Protein AF-A0A9D6IVF5-F1 (afdb_monomer_lite)

Structure (mmCIF, N/CA/C/O backbone):
data_AF-A0A9D6IVF5-F1
#
_entry.id   AF-A0A9D6IVF5-F1
#
loop_
_atom_site.group_PDB
_atom_site.id
_atom_site.type_symbol
_atom_site.label_atom_id
_atom_site.label_alt_id
_atom_site.label_comp_id
_atom_site.label_asym_id
_atom_site.label_entity_id
_atom_site.label_seq_id
_atom_site.pdbx_PDB_ins_code
_atom_site.Cartn_x
_atom_site.Cartn_y
_atom_site.Cartn_z
_atom_site.occupancy
_atom_site.B_iso_or_equiv
_atom_site.auth_seq_id
_atom_site.auth_comp_id
_atom_site.auth_asym_id
_atom_site.auth_atom_id
_atom_site.pdbx_PDB_model_num
ATOM 1 N N . MET A 1 1 ? 8.228 -13.936 6.222 1.00 58.31 1 MET A N 1
ATOM 2 C CA . MET A 1 1 ? 8.488 -12.493 6.031 1.00 58.31 1 MET A CA 1
ATOM 3 C C . MET A 1 1 ? 9.488 -12.348 4.902 1.00 58.31 1 MET A C 1
ATOM 5 O O . MET A 1 1 ? 10.502 -13.028 4.945 1.00 58.31 1 MET A O 1
ATOM 9 N N . SER A 1 2 ? 9.181 -11.550 3.881 1.00 74.19 2 SER A N 1
ATOM 10 C CA . SER A 1 2 ? 10.106 -11.282 2.772 1.00 74.19 2 SER A CA 1
ATOM 11 C C . SER A 1 2 ? 11.239 -10.354 3.221 1.00 74.19 2 SER A C 1
ATOM 13 O O . SER A 1 2 ? 10.954 -9.382 3.924 1.00 74.19 2 SER A O 1
ATOM 15 N N . ASP A 1 3 ? 12.467 -10.556 2.741 1.00 87.56 3 ASP A N 1
ATOM 16 C CA . ASP A 1 3 ? 13.605 -9.663 3.034 1.00 87.56 3 ASP A CA 1
ATOM 17 C C . ASP A 1 3 ? 13.340 -8.203 2.629 1.00 87.56 3 ASP A C 1
ATOM 19 O O . ASP A 1 3 ? 13.819 -7.272 3.277 1.00 87.56 3 ASP A O 1
ATOM 23 N N . LEU A 1 4 ? 12.506 -7.987 1.605 1.00 91.38 4 LEU A N 1
ATOM 24 C CA . LEU A 1 4 ? 12.068 -6.662 1.159 1.00 91.38 4 LEU A CA 1
ATOM 25 C C . LEU A 1 4 ? 11.372 -5.854 2.259 1.00 91.38 4 LEU A C 1
ATOM 27 O O . LEU A 1 4 ? 11.595 -4.652 2.369 1.00 91.38 4 LEU A O 1
ATOM 31 N N . ALA A 1 5 ? 10.581 -6.499 3.117 1.00 89.44 5 ALA A N 1
ATOM 32 C CA . ALA A 1 5 ? 9.824 -5.807 4.158 1.00 89.44 5 ALA A CA 1
ATOM 33 C C . ALA A 1 5 ? 10.729 -5.189 5.242 1.00 89.44 5 ALA A C 1
ATOM 35 O O . ALA A 1 5 ? 10.323 -4.239 5.919 1.00 89.44 5 ALA A O 1
ATOM 36 N N . ASN A 1 6 ? 11.963 -5.687 5.372 1.00 90.31 6 ASN A N 1
ATOM 37 C CA . ASN A 1 6 ? 12.965 -5.195 6.318 1.00 90.31 6 ASN A CA 1
ATOM 38 C C . ASN A 1 6 ? 13.783 -4.013 5.775 1.00 90.31 6 ASN A C 1
ATOM 40 O O . ASN A 1 6 ? 14.474 -3.349 6.543 1.00 90.31 6 ASN A O 1
ATOM 44 N N . LYS A 1 7 ? 13.708 -3.728 4.471 1.00 93.31 7 LYS A N 1
ATOM 45 C CA . LYS A 1 7 ? 14.408 -2.597 3.848 1.00 93.31 7 LYS A CA 1
ATOM 46 C C . LYS A 1 7 ? 13.654 -1.288 4.075 1.00 93.31 7 LYS A C 1
ATOM 48 O O . LYS A 1 7 ? 12.508 -1.291 4.519 1.00 93.31 7 LYS A O 1
ATOM 53 N N . THR A 1 8 ? 14.288 -0.168 3.757 1.00 91.25 8 THR A N 1
ATOM 54 C CA . THR A 1 8 ? 13.657 1.158 3.736 1.00 91.25 8 THR A CA 1
ATOM 55 C C . THR A 1 8 ? 13.591 1.639 2.296 1.00 91.25 8 THR A C 1
ATOM 57 O O . THR A 1 8 ? 14.518 1.382 1.527 1.00 91.25 8 THR A O 1
ATOM 60 N N . CYS A 1 9 ? 12.507 2.321 1.928 1.00 89.62 9 CYS A N 1
ATOM 61 C CA . CYS A 1 9 ? 12.415 2.957 0.619 1.00 89.62 9 CYS A CA 1
ATOM 62 C C . CYS A 1 9 ? 13.530 3.997 0.479 1.00 89.62 9 CYS A C 1
ATOM 64 O O . CYS A 1 9 ? 13.735 4.837 1.357 1.00 89.62 9 CYS A O 1
ATOM 66 N N . VAL A 1 10 ? 14.269 3.920 -0.623 1.00 88.69 10 VAL A N 1
ATOM 67 C CA . VAL A 1 10 ? 15.306 4.895 -0.952 1.00 88.69 10 VAL A CA 1
ATOM 68 C C . VAL A 1 10 ? 14.690 5.914 -1.909 1.00 88.69 10 VAL A C 1
ATOM 70 O O . VAL A 1 10 ? 14.156 5.504 -2.947 1.00 88.69 10 VAL A O 1
ATOM 73 N N . PRO A 1 11 ? 14.750 7.224 -1.600 1.00 86.94 11 PRO A N 1
ATOM 74 C CA . PRO A 1 11 ? 14.276 8.256 -2.509 1.00 86.94 11 PRO A CA 1
ATOM 75 C C . PRO A 1 11 ? 14.959 8.149 -3.873 1.00 86.94 11 PRO A C 1
ATOM 77 O O . PRO A 1 11 ? 16.186 8.103 -3.975 1.00 86.94 11 PRO A O 1
ATOM 80 N N . CYS A 1 12 ? 14.166 8.126 -4.942 1.00 84.81 12 CYS A N 1
ATOM 81 C CA . CYS A 1 12 ? 14.709 8.037 -6.28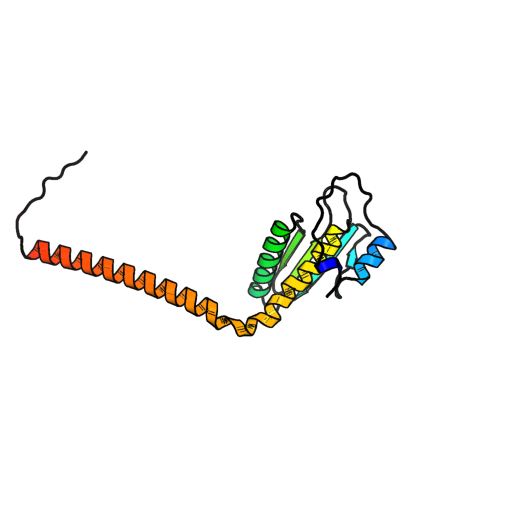8 1.00 84.81 12 CYS A CA 1
ATOM 82 C C . CYS A 1 12 ? 15.357 9.367 -6.711 1.00 84.81 12 CYS A C 1
ATOM 84 O O . CYS A 1 12 ? 14.746 10.442 -6.654 1.00 84.81 12 CYS A O 1
ATOM 86 N N . MET A 1 13 ? 16.590 9.307 -7.218 1.00 86.44 13 MET A N 1
ATOM 87 C CA . MET A 1 13 ? 17.294 10.485 -7.738 1.00 86.44 13 MET A CA 1
ATOM 88 C C . MET A 1 13 ? 16.933 10.816 -9.197 1.00 86.44 13 MET A C 1
ATOM 90 O O . MET A 1 13 ? 17.225 11.922 -9.641 1.00 86.44 13 MET A O 1
ATOM 94 N N . GLY A 1 14 ? 16.184 9.950 -9.892 1.00 83.25 14 GLY A N 1
ATOM 95 C CA . GLY A 1 14 ? 15.679 10.173 -11.259 1.00 83.25 14 GLY A CA 1
ATOM 96 C C . GLY A 1 14 ? 16.632 9.747 -12.379 1.00 83.25 14 GLY A C 1
ATOM 97 O O . GLY A 1 14 ? 16.306 9.885 -13.548 1.00 83.25 14 GLY A O 1
ATOM 98 N N . ASN A 1 15 ? 17.810 9.237 -12.031 1.00 84.31 15 ASN A N 1
ATOM 99 C CA . ASN A 1 15 ? 18.867 8.829 -12.958 1.00 84.31 15 ASN A CA 1
ATOM 100 C C . ASN A 1 15 ? 19.044 7.304 -13.038 1.00 84.31 15 ASN A C 1
ATOM 102 O O . ASN A 1 15 ? 20.043 6.831 -13.575 1.00 84.31 15 ASN A O 1
ATOM 106 N N . VAL A 1 16 ? 18.106 6.541 -12.475 1.00 85.50 16 VAL A N 1
ATOM 107 C CA . VAL A 1 16 ? 18.122 5.077 -12.498 1.00 85.50 16 VAL A CA 1
ATOM 108 C C . VAL A 1 16 ? 17.109 4.571 -13.527 1.00 85.50 16 VAL A C 1
ATOM 110 O O . VAL A 1 16 ? 15.986 5.080 -13.555 1.00 85.50 16 VAL A O 1
ATOM 113 N N . PRO A 1 17 ? 17.475 3.598 -14.380 1.00 89.25 17 PRO A N 1
ATOM 114 C CA . PRO A 1 17 ? 16.516 2.949 -15.265 1.00 89.25 17 PRO A CA 1
ATOM 115 C C . PRO A 1 17 ? 15.411 2.246 -14.471 1.00 89.25 17 PRO A C 1
ATOM 117 O O . PRO A 1 17 ? 15.671 1.681 -13.408 1.00 89.25 17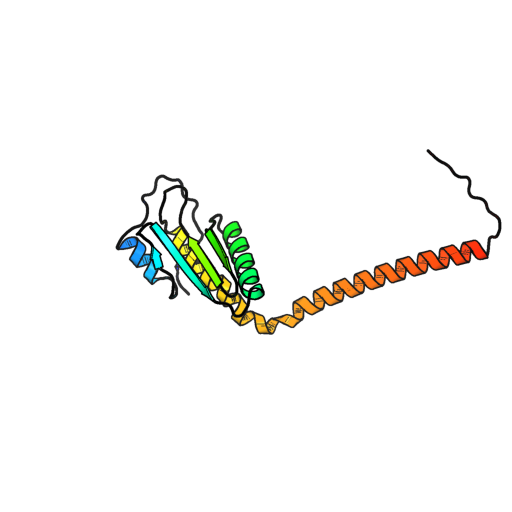 PRO A O 1
ATOM 120 N N . ALA A 1 18 ? 14.191 2.251 -15.009 1.00 94.69 18 ALA A N 1
ATOM 121 C CA . ALA A 1 18 ? 13.085 1.498 -14.432 1.00 94.69 18 ALA A CA 1
ATOM 122 C C . ALA A 1 18 ? 13.341 -0.015 -14.519 1.00 94.69 18 ALA A C 1
ATOM 124 O O . ALA A 1 18 ? 13.781 -0.528 -15.552 1.00 94.69 18 ALA A O 1
ATOM 125 N N . LEU A 1 19 ? 13.013 -0.730 -13.445 1.00 95.25 19 LEU A N 1
ATOM 126 C CA . LEU A 1 19 ? 13.061 -2.186 -13.387 1.00 95.25 19 LEU A CA 1
ATOM 127 C C . LEU A 1 19 ? 11.997 -2.785 -14.310 1.00 95.25 19 LEU A C 1
ATOM 129 O O . LEU A 1 19 ? 10.827 -2.408 -14.246 1.00 95.25 19 LEU A O 1
ATOM 133 N N . ARG A 1 20 ? 12.393 -3.752 -15.144 1.00 94.12 20 ARG A N 1
ATOM 134 C CA . ARG A 1 20 ? 11.509 -4.459 -16.087 1.00 94.12 20 ARG A CA 1
ATOM 135 C C . ARG A 1 20 ? 11.917 -5.923 -16.242 1.00 94.12 20 ARG A C 1
ATOM 137 O O . ARG A 1 20 ? 13.000 -6.322 -15.810 1.00 94.12 20 ARG A O 1
ATOM 144 N N . GLY A 1 21 ? 11.049 -6.719 -16.869 1.00 94.19 21 GLY A N 1
ATOM 145 C CA . GLY A 1 21 ? 11.347 -8.099 -17.250 1.00 94.19 21 GLY A CA 1
ATOM 146 C C . GLY A 1 21 ? 11.799 -8.964 -16.070 1.00 94.19 21 GLY A C 1
ATOM 147 O O . GLY A 1 21 ? 11.176 -8.971 -15.006 1.00 94.19 21 GLY A O 1
ATOM 148 N N . ASP A 1 22 ? 12.889 -9.706 -16.253 1.00 94.62 22 ASP A N 1
ATOM 149 C CA . ASP A 1 22 ? 13.366 -10.697 -15.281 1.00 94.62 22 ASP A CA 1
ATOM 150 C C . ASP A 1 22 ? 13.724 -10.103 -13.916 1.00 94.62 22 ASP A C 1
ATOM 152 O O . ASP A 1 22 ? 13.487 -10.742 -12.886 1.00 94.62 22 ASP A O 1
ATOM 156 N N . GLU A 1 23 ? 14.257 -8.880 -13.885 1.00 94.00 23 GLU A N 1
ATOM 157 C CA . GLU A 1 23 ? 14.661 -8.233 -12.638 1.00 94.00 23 GLU A CA 1
ATOM 158 C C . GLU A 1 23 ? 13.447 -7.852 -11.784 1.00 94.00 23 GLU A C 1
ATOM 160 O O . GLU A 1 23 ? 13.386 -8.203 -10.601 1.00 94.00 23 GLU A O 1
ATOM 165 N N . ALA A 1 24 ? 12.441 -7.226 -12.400 1.00 96.31 24 ALA A N 1
ATOM 166 C CA . ALA A 1 24 ? 11.180 -6.903 -11.740 1.00 96.31 24 ALA A CA 1
ATOM 167 C C . ALA A 1 24 ? 10.448 -8.183 -11.295 1.00 96.31 24 ALA A C 1
ATOM 169 O O . ALA A 1 24 ? 9.998 -8.286 -10.153 1.00 96.31 24 ALA A O 1
ATOM 170 N N . ASN A 1 25 ? 10.419 -9.214 -12.145 1.00 96.44 25 ASN A N 1
ATOM 171 C CA . ASN A 1 25 ? 9.811 -10.506 -11.820 1.00 96.44 25 ASN A CA 1
ATOM 172 C C . ASN A 1 25 ? 10.520 -11.233 -10.664 1.00 96.44 25 ASN A C 1
ATOM 174 O O . ASN A 1 25 ? 9.877 -11.941 -9.886 1.00 96.44 25 ASN A O 1
ATOM 178 N N . ARG A 1 26 ? 11.840 -11.065 -10.512 1.00 96.12 26 ARG A N 1
ATOM 179 C CA . ARG A 1 26 ? 12.592 -11.615 -9.372 1.00 96.12 26 ARG A CA 1
ATOM 180 C C . ARG A 1 26 ? 12.165 -10.982 -8.050 1.00 96.12 26 ARG A C 1
ATOM 182 O O . ARG A 1 26 ? 12.103 -11.689 -7.046 1.00 96.12 26 ARG A O 1
ATOM 189 N N . LEU A 1 27 ? 11.899 -9.679 -8.037 1.00 96.69 27 LEU A N 1
ATOM 190 C CA . LEU A 1 27 ? 11.402 -8.985 -6.848 1.00 96.69 27 LEU A CA 1
ATOM 191 C C . LEU A 1 27 ? 9.926 -9.305 -6.593 1.00 96.69 27 LEU A C 1
ATOM 193 O O . LEU A 1 27 ? 9.556 -9.555 -5.450 1.00 96.69 27 LEU A O 1
ATOM 197 N N . LEU A 1 28 ? 9.109 -9.402 -7.648 1.00 96.81 28 LEU A N 1
ATOM 198 C CA . LEU A 1 28 ? 7.699 -9.791 -7.547 1.00 96.81 28 LEU A CA 1
ATOM 199 C C . LEU A 1 28 ? 7.530 -11.138 -6.832 1.00 96.81 28 LEU A C 1
ATOM 201 O O . LEU A 1 28 ? 6.689 -11.259 -5.950 1.00 96.81 28 LEU A O 1
ATOM 205 N N . ARG A 1 29 ? 8.377 -12.129 -7.147 1.00 95.81 29 ARG A N 1
ATOM 206 C CA . ARG A 1 29 ? 8.368 -13.457 -6.499 1.00 95.81 29 ARG A CA 1
ATOM 207 C C . ARG A 1 29 ? 8.684 -13.441 -4.999 1.00 95.81 29 ARG A C 1
ATOM 209 O O . ARG A 1 29 ? 8.490 -14.456 -4.341 1.00 95.81 29 ARG A O 1
ATOM 216 N N . GLN A 1 30 ? 9.204 -12.337 -4.468 1.00 95.25 30 GLN A N 1
ATOM 217 C CA . GLN A 1 30 ? 9.453 -12.179 -3.034 1.00 95.25 30 GLN A CA 1
ATOM 218 C C . GLN A 1 30 ? 8.260 -11.558 -2.298 1.00 95.25 30 GLN A C 1
ATOM 220 O O . GLN A 1 30 ? 8.257 -11.553 -1.068 1.00 95.25 30 GLN A O 1
ATOM 225 N N . LEU A 1 31 ? 7.273 -11.019 -3.019 1.00 95.31 31 LEU A N 1
ATOM 226 C CA . LEU A 1 31 ? 6.055 -10.470 -2.432 1.00 95.31 31 LEU A CA 1
ATOM 227 C C . LEU A 1 31 ? 5.066 -11.587 -2.090 1.00 95.31 31 LEU A C 1
ATOM 229 O O . LEU A 1 31 ? 5.121 -12.680 -2.652 1.00 95.31 31 LEU A O 1
ATOM 233 N N . ALA A 1 32 ? 4.143 -11.305 -1.169 1.00 93.62 32 ALA A N 1
ATOM 234 C CA . ALA A 1 32 ? 3.036 -12.217 -0.915 1.00 93.62 32 ALA A CA 1
ATOM 235 C C . ALA A 1 32 ? 2.080 -12.263 -2.119 1.00 93.62 32 ALA A C 1
ATOM 237 O O . ALA A 1 32 ? 2.008 -11.324 -2.918 1.00 93.62 32 ALA A O 1
ATOM 238 N N . ASP A 1 33 ? 1.290 -13.332 -2.205 1.00 93.44 33 ASP A N 1
ATOM 239 C CA . ASP A 1 33 ? 0.367 -13.548 -3.316 1.00 93.44 33 ASP A CA 1
ATOM 240 C C . ASP A 1 33 ? -0.587 -12.362 -3.554 1.00 93.44 33 ASP A C 1
ATOM 242 O O . ASP A 1 33 ? -1.007 -11.643 -2.636 1.00 93.44 33 ASP A O 1
ATOM 246 N N . GLY A 1 34 ? -0.959 -12.175 -4.822 1.00 95.88 34 GLY A N 1
ATOM 247 C CA . GLY A 1 34 ? -1.927 -11.169 -5.265 1.00 95.88 34 GLY A CA 1
ATOM 248 C C . GLY A 1 34 ? -1.331 -9.839 -5.728 1.00 95.88 34 GLY A C 1
ATOM 249 O O . GLY A 1 34 ? -2.089 -9.004 -6.217 1.00 95.88 34 GLY A O 1
ATOM 250 N N . TRP A 1 35 ? -0.014 -9.646 -5.609 1.00 98.06 35 TRP A N 1
ATOM 251 C CA . TRP A 1 35 ? 0.694 -8.592 -6.338 1.00 98.06 35 TRP A CA 1
ATOM 252 C C . TRP A 1 35 ? 0.917 -8.998 -7.793 1.00 98.06 35 TRP A C 1
ATOM 254 O O . TRP A 1 35 ? 1.200 -10.157 -8.095 1.00 98.06 35 TRP A O 1
ATOM 264 N N . SER A 1 36 ? 0.822 -8.028 -8.695 1.00 98.00 36 SER A N 1
ATOM 265 C CA . SER A 1 36 ? 1.116 -8.208 -10.116 1.00 98.00 36 SER A CA 1
ATOM 266 C C . SER A 1 36 ? 1.818 -6.981 -10.680 1.00 98.00 36 SER A C 1
ATOM 268 O O . SER A 1 36 ? 1.603 -5.875 -10.189 1.00 98.00 36 SER A O 1
ATOM 270 N N . ILE A 1 37 ? 2.651 -7.182 -11.702 1.00 98.25 37 ILE A N 1
ATOM 271 C CA . ILE A 1 37 ? 3.202 -6.090 -12.507 1.00 98.25 37 ILE A CA 1
ATOM 272 C C . ILE A 1 37 ? 2.251 -5.855 -13.679 1.00 98.25 37 ILE A C 1
ATOM 274 O O . ILE A 1 37 ? 1.989 -6.766 -14.464 1.00 98.25 37 ILE A O 1
ATOM 278 N N . VAL A 1 38 ? 1.741 -4.634 -13.803 1.00 97.75 38 VAL A N 1
ATOM 279 C CA . VAL A 1 38 ? 0.819 -4.236 -14.867 1.00 97.75 38 VAL A CA 1
ATOM 280 C C . VAL A 1 38 ? 1.586 -3.438 -15.917 1.00 97.75 38 VAL A C 1
ATOM 282 O O . VAL A 1 38 ? 2.187 -2.403 -15.617 1.00 97.75 38 VAL A O 1
ATOM 285 N N . GLY A 1 39 ? 1.575 -3.941 -17.156 1.00 95.56 39 GLY A N 1
ATOM 286 C CA . GLY A 1 39 ? 2.162 -3.269 -18.322 1.00 95.56 39 GLY A CA 1
ATOM 287 C C . GLY A 1 39 ? 3.659 -2.969 -18.208 1.00 95.56 39 GLY A C 1
ATOM 288 O O . GLY A 1 39 ? 4.097 -1.958 -18.744 1.00 95.56 39 GLY A O 1
ATOM 289 N N . ASP A 1 40 ? 4.421 -3.784 -17.466 1.00 93.62 40 ASP A N 1
ATOM 290 C CA . ASP A 1 40 ? 5.840 -3.539 -17.138 1.00 93.62 40 ASP A CA 1
ATOM 291 C C . ASP A 1 40 ? 6.114 -2.151 -16.521 1.00 93.62 40 ASP A C 1
ATOM 293 O O . ASP A 1 40 ? 7.213 -1.601 -16.650 1.00 93.62 40 ASP A O 1
ATOM 297 N N . HIS A 1 41 ? 5.108 -1.574 -15.853 1.00 96.62 41 HIS A N 1
ATOM 298 C CA . HIS A 1 41 ? 5.147 -0.191 -15.379 1.00 96.62 41 HIS A CA 1
ATOM 299 C C . HIS A 1 41 ? 4.945 -0.041 -13.871 1.00 96.62 41 HIS A C 1
ATOM 301 O O . HIS A 1 41 ? 5.672 0.713 -13.233 1.00 96.62 41 HIS A O 1
ATOM 307 N N . HIS A 1 42 ? 3.949 -0.714 -13.294 1.00 98.50 42 HIS A N 1
ATOM 308 C CA . HIS A 1 42 ? 3.575 -0.519 -11.891 1.00 98.50 42 HIS A CA 1
ATOM 309 C C . HIS A 1 42 ? 3.151 -1.823 -11.224 1.00 98.50 42 HIS A C 1
ATOM 311 O O . HIS A 1 42 ? 2.774 -2.785 -11.895 1.00 98.50 42 HIS A O 1
ATOM 317 N N . LEU A 1 43 ? 3.203 -1.841 -9.894 1.00 98.56 43 LEU A N 1
ATOM 318 C CA . LEU A 1 43 ? 2.650 -2.917 -9.084 1.00 98.56 43 LEU A CA 1
ATOM 319 C C . LEU A 1 43 ? 1.186 -2.629 -8.768 1.00 98.56 43 LEU A C 1
ATOM 321 O O . LEU A 1 43 ? 0.849 -1.504 -8.408 1.00 98.56 43 LEU A O 1
ATOM 325 N N . GLU A 1 44 ? 0.336 -3.649 -8.836 1.00 98.69 44 GLU A N 1
ATOM 326 C CA . GLU A 1 44 ? -1.054 -3.574 -8.384 1.00 98.69 44 GLU A CA 1
ATOM 327 C C . GLU A 1 44 ? -1.396 -4.750 -7.462 1.00 98.69 44 GLU A C 1
ATOM 329 O O . GLU A 1 44 ? -1.058 -5.904 -7.758 1.00 98.69 44 GLU A O 1
ATOM 334 N N . LYS A 1 45 ? -2.112 -4.465 -6.366 1.00 98.56 45 LYS A N 1
ATOM 335 C CA . LYS A 1 45 ? -2.784 -5.478 -5.540 1.00 98.56 45 LYS A CA 1
ATOM 336 C C . LYS A 1 45 ? -4.146 -5.009 -5.054 1.00 98.56 45 LYS A C 1
ATOM 338 O O . LYS A 1 45 ? -4.341 -3.865 -4.647 1.00 98.56 45 LYS A O 1
ATOM 343 N N . LYS A 1 46 ? -5.092 -5.951 -5.032 1.00 98.50 46 LYS A N 1
ATOM 344 C CA . LYS A 1 46 ? -6.456 -5.762 -4.528 1.00 98.50 46 LYS A CA 1
ATOM 345 C C . LYS A 1 46 ? -6.656 -6.465 -3.189 1.00 98.50 46 LYS A C 1
ATOM 347 O O . LYS A 1 46 ? -6.693 -7.692 -3.117 1.00 98.50 46 LYS A O 1
ATOM 352 N N . TYR A 1 47 ? -6.900 -5.675 -2.157 1.00 97.62 47 TYR A N 1
ATOM 353 C CA . TYR A 1 47 ? -7.261 -6.110 -0.815 1.00 97.62 47 TYR A CA 1
ATOM 354 C C . TYR A 1 47 ? -8.783 -6.131 -0.654 1.00 97.62 47 TYR A C 1
ATOM 356 O O . TYR A 1 47 ? -9.475 -5.216 -1.109 1.00 97.62 47 TYR A O 1
ATOM 364 N N . ARG A 1 48 ? -9.314 -7.175 -0.010 1.00 97.06 48 ARG A N 1
ATOM 365 C CA . ARG A 1 48 ? -10.752 -7.353 0.240 1.00 97.06 48 ARG A CA 1
ATOM 366 C C . ARG A 1 48 ? -11.056 -7.277 1.731 1.00 97.06 48 ARG A C 1
ATOM 368 O O . ARG A 1 48 ? -10.320 -7.822 2.546 1.00 97.06 48 ARG A O 1
ATOM 375 N N . PHE A 1 49 ? -12.170 -6.638 2.056 1.00 96.88 49 PHE A N 1
ATOM 376 C CA . PHE A 1 49 ? -12.652 -6.393 3.410 1.00 96.88 49 PHE A CA 1
ATOM 377 C C . PHE A 1 49 ? -14.161 -6.664 3.475 1.00 96.88 49 PHE A C 1
ATOM 379 O O . PHE A 1 49 ? -14.841 -6.557 2.455 1.00 96.88 49 PHE A O 1
ATOM 386 N N . PRO A 1 50 ? -14.709 -7.006 4.652 1.00 95.50 50 PRO A N 1
ATOM 387 C CA . PRO A 1 50 ? -16.142 -7.279 4.795 1.00 95.50 50 PRO A CA 1
ATOM 388 C C . PRO A 1 50 ? -17.015 -6.013 4.724 1.00 95.50 50 PRO A C 1
ATOM 390 O O . PRO A 1 50 ? -18.194 -6.106 4.398 1.00 95.50 50 PRO A O 1
ATOM 393 N N . ASP A 1 51 ? -16.454 -4.834 5.007 1.00 93.25 51 ASP A N 1
ATOM 394 C CA . ASP A 1 51 ? -17.174 -3.560 5.023 1.00 93.25 51 ASP A CA 1
ATOM 395 C C . ASP A 1 51 ? -16.252 -2.379 4.651 1.00 93.25 51 ASP A C 1
ATOM 397 O O . ASP A 1 51 ? -15.033 -2.526 4.498 1.00 93.25 51 ASP A O 1
ATOM 401 N N . PHE A 1 52 ? -16.841 -1.192 4.473 1.00 96.56 52 PHE A N 1
ATOM 402 C CA . PHE A 1 52 ? -16.095 0.031 4.158 1.00 96.56 52 PHE A CA 1
ATOM 403 C C . PHE A 1 52 ? -15.222 0.521 5.317 1.00 96.56 52 PHE A C 1
ATOM 405 O O . PHE A 1 52 ? -14.143 1.058 5.076 1.00 96.56 52 PHE A O 1
ATOM 412 N N . ARG A 1 53 ? -15.645 0.328 6.573 1.00 96.19 53 ARG A N 1
ATOM 413 C CA . ARG A 1 53 ? -14.901 0.826 7.736 1.00 96.19 53 ARG A CA 1
ATOM 414 C C . ARG A 1 53 ? -13.548 0.129 7.856 1.00 96.19 53 ARG A C 1
ATOM 416 O O . ARG A 1 53 ? -12.535 0.792 8.032 1.00 96.19 53 ARG A O 1
ATOM 423 N N . GLN A 1 54 ? -13.509 -1.187 7.683 1.00 94.88 54 GLN A N 1
ATOM 424 C CA . GLN A 1 54 ? -12.274 -1.966 7.724 1.00 94.88 54 GLN A CA 1
ATOM 425 C C . GLN A 1 54 ? -11.350 -1.662 6.542 1.00 94.88 54 GLN A C 1
ATOM 427 O O . GLN A 1 54 ? -10.131 -1.653 6.722 1.00 94.88 54 GLN A O 1
ATOM 432 N N . ALA A 1 55 ? -11.920 -1.384 5.365 1.00 97.31 55 ALA A N 1
ATOM 433 C CA . ALA A 1 55 ? -11.164 -0.912 4.210 1.00 97.31 55 ALA A CA 1
ATOM 434 C C . ALA A 1 55 ? -10.538 0.470 4.483 1.00 97.31 55 ALA A C 1
ATOM 436 O O . ALA A 1 55 ? -9.344 0.654 4.261 1.00 97.31 55 ALA A O 1
ATOM 437 N N . LEU A 1 56 ? -11.301 1.410 5.050 1.00 97.62 56 LEU A N 1
ATOM 438 C CA . LEU A 1 56 ? -10.811 2.737 5.432 1.00 97.62 56 LEU A CA 1
ATOM 439 C C . LEU A 1 56 ? -9.722 2.670 6.519 1.00 97.62 56 LEU A C 1
ATOM 441 O O . LEU A 1 56 ? -8.695 3.332 6.396 1.00 97.62 56 LEU A O 1
ATOM 445 N N . ASP A 1 57 ? -9.887 1.823 7.540 1.00 96.38 57 ASP A N 1
ATOM 446 C CA . ASP A 1 57 ? -8.856 1.602 8.568 1.00 96.38 57 ASP A CA 1
ATOM 447 C C . ASP A 1 57 ? -7.543 1.064 7.958 1.00 96.38 57 ASP A C 1
ATOM 449 O O . ASP A 1 57 ? -6.449 1.291 8.477 1.00 96.38 57 ASP A O 1
ATOM 453 N N . PHE A 1 58 ? -7.623 0.272 6.882 1.00 97.44 58 PHE A N 1
ATOM 454 C CA . PHE A 1 58 ? -6.435 -0.171 6.151 1.00 97.44 58 PHE A CA 1
ATOM 455 C C . PHE A 1 58 ? -5.786 0.975 5.377 1.00 97.44 58 PHE A C 1
ATOM 457 O O . PHE A 1 58 ? -4.576 1.148 5.485 1.00 97.44 58 PHE A O 1
ATOM 464 N N . VAL A 1 59 ? -6.577 1.803 4.692 1.00 98.25 59 VAL A N 1
ATOM 465 C CA . VAL A 1 59 ? -6.080 3.003 3.999 1.00 98.25 59 VAL A CA 1
ATOM 466 C C . VAL A 1 59 ? -5.319 3.924 4.953 1.00 98.25 59 VAL A C 1
ATOM 468 O O . VAL A 1 59 ? -4.227 4.359 4.608 1.00 98.25 59 VAL A O 1
ATOM 471 N N . GLY A 1 60 ? -5.826 4.156 6.170 1.00 97.50 60 GLY A N 1
ATOM 472 C CA . GLY A 1 60 ? -5.123 4.963 7.176 1.00 97.50 60 GLY A CA 1
ATOM 473 C C . GLY A 1 60 ? -3.722 4.429 7.500 1.00 97.50 60 GLY A C 1
ATOM 474 O O . GLY A 1 60 ? -2.748 5.176 7.466 1.00 97.50 60 GLY A O 1
ATOM 475 N N . ARG A 1 61 ? -3.592 3.112 7.704 1.00 97.12 61 ARG A N 1
ATOM 476 C CA . ARG A 1 61 ? -2.294 2.453 7.950 1.00 97.12 61 ARG A CA 1
ATOM 477 C C . ARG A 1 61 ? -1.343 2.560 6.759 1.00 97.12 61 ARG A C 1
ATOM 479 O O . ARG A 1 61 ? -0.140 2.726 6.957 1.00 97.12 61 ARG A O 1
ATOM 486 N N . ILE A 1 62 ? -1.869 2.453 5.539 1.00 98.25 62 ILE A N 1
ATOM 487 C CA . ILE A 1 62 ? -1.081 2.648 4.318 1.00 98.25 62 ILE A CA 1
ATOM 488 C C . ILE A 1 62 ? -0.627 4.105 4.189 1.00 98.25 62 ILE A C 1
ATOM 490 O O . ILE A 1 62 ? 0.523 4.334 3.832 1.00 98.25 62 ILE A O 1
ATOM 494 N N . GLY A 1 63 ? -1.471 5.074 4.548 1.00 97.81 63 GLY A N 1
ATOM 495 C CA . GLY A 1 63 ? -1.097 6.489 4.586 1.00 97.81 63 GLY A CA 1
ATOM 496 C C . GLY A 1 63 ? 0.060 6.756 5.550 1.00 97.81 63 GLY A C 1
ATOM 497 O O . GLY A 1 63 ? 1.065 7.345 5.167 1.00 97.81 63 GLY A O 1
ATOM 498 N N . GLU A 1 64 ? -0.012 6.237 6.777 1.00 97.25 64 GLU A N 1
ATOM 499 C CA . GLU A 1 64 ? 1.104 6.357 7.723 1.00 97.25 64 GLU A CA 1
ATOM 500 C C . GLU A 1 64 ? 2.376 5.647 7.232 1.00 97.25 64 GLU A C 1
ATOM 502 O O . GLU A 1 64 ? 3.491 6.109 7.475 1.00 97.25 64 GLU A O 1
ATOM 507 N N . LEU A 1 65 ? 2.228 4.498 6.563 1.00 96.94 65 LEU A N 1
ATOM 508 C CA . LEU A 1 65 ? 3.348 3.789 5.950 1.00 96.94 65 LEU A CA 1
ATOM 509 C C . LEU A 1 65 ? 4.000 4.630 4.844 1.00 96.94 65 LEU A C 1
ATOM 511 O O . LEU A 1 65 ? 5.227 4.695 4.813 1.00 96.94 65 LEU A O 1
ATOM 515 N N . ALA A 1 66 ? 3.204 5.278 3.992 1.00 97.19 66 ALA A N 1
ATOM 516 C CA . ALA A 1 66 ? 3.676 6.166 2.931 1.00 97.19 66 ALA A CA 1
ATOM 517 C C . ALA A 1 66 ? 4.528 7.307 3.480 1.00 97.19 66 ALA A C 1
ATOM 519 O O . ALA A 1 66 ? 5.667 7.473 3.049 1.00 97.19 66 ALA A O 1
ATOM 520 N N . GLU A 1 67 ? 4.048 7.997 4.514 1.00 96.75 67 GLU A N 1
ATOM 521 C CA . GLU A 1 67 ? 4.802 9.078 5.154 1.00 96.75 67 GLU A CA 1
ATOM 522 C C . GLU A 1 67 ? 6.106 8.584 5.792 1.00 96.75 67 GLU A C 1
ATOM 524 O O . GLU A 1 67 ? 7.166 9.174 5.592 1.00 96.75 67 GLU A O 1
ATOM 529 N N . ARG A 1 68 ? 6.076 7.447 6.502 1.00 95.81 68 ARG A N 1
ATOM 530 C CA . ARG A 1 68 ? 7.296 6.871 7.098 1.00 95.81 68 ARG A CA 1
ATOM 531 C C . ARG A 1 68 ? 8.327 6.436 6.062 1.00 95.81 68 ARG A C 1
ATOM 533 O O . ARG A 1 68 ? 9.506 6.346 6.392 1.00 95.81 68 ARG A O 1
ATOM 540 N N . GLN A 1 69 ? 7.889 6.050 4.868 1.00 94.81 69 GLN A N 1
ATOM 541 C CA . GLN A 1 69 ? 8.775 5.597 3.798 1.00 94.81 69 GLN A CA 1
ATOM 542 C C . GLN A 1 69 ? 9.160 6.713 2.824 1.00 94.81 69 GLN A C 1
ATOM 544 O O . GLN A 1 69 ? 10.089 6.514 2.047 1.00 94.81 69 GLN A O 1
ATOM 549 N N . GLY A 1 70 ? 8.478 7.861 2.853 1.00 94.81 70 GLY A N 1
ATOM 550 C CA . GLY A 1 70 ? 8.631 8.897 1.832 1.00 94.81 70 GLY A CA 1
ATOM 551 C C . GLY A 1 70 ? 8.309 8.379 0.427 1.00 94.81 70 GLY A C 1
ATOM 552 O O . GLY A 1 70 ? 8.960 8.785 -0.532 1.00 94.81 70 GLY A O 1
ATOM 553 N N . HIS A 1 71 ? 7.370 7.433 0.323 1.00 95.44 71 HIS A N 1
ATOM 554 C CA . HIS A 1 71 ? 6.993 6.773 -0.926 1.00 95.44 71 HIS A CA 1
ATOM 555 C C . HIS A 1 71 ? 5.480 6.594 -0.966 1.00 95.44 71 HIS A C 1
ATOM 557 O O . HIS A 1 71 ? 4.911 5.897 -0.124 1.00 95.44 71 HIS A O 1
ATOM 563 N N . HIS A 1 72 ? 4.827 7.260 -1.912 1.00 96.94 72 HIS A N 1
ATOM 564 C CA . HIS A 1 72 ? 3.380 7.454 -1.903 1.00 96.94 72 HIS A CA 1
ATOM 565 C C . HIS A 1 72 ? 2.715 6.620 -3.001 1.00 96.94 72 HIS A C 1
ATOM 567 O O . HIS A 1 72 ? 2.955 6.889 -4.174 1.00 96.94 72 HIS A O 1
ATOM 573 N N . PRO A 1 73 ? 1.899 5.608 -2.652 1.00 97.81 73 PRO A N 1
ATOM 574 C CA . PRO A 1 73 ? 1.146 4.841 -3.635 1.00 97.81 73 PRO A CA 1
ATOM 575 C C . PRO A 1 73 ? -0.132 5.576 -4.056 1.00 97.81 73 PRO A C 1
ATOM 577 O O . PRO A 1 73 ? -0.692 6.371 -3.297 1.00 97.81 73 PRO A O 1
ATOM 580 N N . ASP A 1 74 ? -0.675 5.186 -5.203 1.00 98.44 74 ASP A N 1
ATOM 581 C CA . ASP A 1 74 ? -2.051 5.494 -5.570 1.00 98.44 74 ASP A CA 1
ATOM 582 C C . ASP A 1 74 ? -3.000 4.523 -4.847 1.00 98.44 74 ASP A C 1
ATOM 584 O O . ASP A 1 74 ? -2.809 3.300 -4.849 1.00 98.44 74 ASP A O 1
ATOM 588 N N . ILE A 1 75 ? -4.041 5.066 -4.206 1.00 98.56 75 ILE A N 1
ATOM 589 C CA . ILE A 1 75 ? -4.978 4.296 -3.378 1.00 98.56 75 ILE A CA 1
ATOM 590 C C . ILE A 1 75 ? -6.402 4.470 -3.898 1.00 98.56 75 ILE A C 1
ATOM 592 O O . ILE A 1 75 ? -6.975 5.556 -3.839 1.00 98.56 75 ILE A O 1
ATOM 596 N N . HIS A 1 76 ? -7.025 3.370 -4.320 1.00 98.69 76 HIS A N 1
ATOM 597 C CA . HIS A 1 76 ? -8.447 3.340 -4.650 1.00 98.69 76 HIS A CA 1
ATOM 598 C C . HIS A 1 76 ? -9.245 2.597 -3.572 1.00 98.69 76 HIS A C 1
ATOM 600 O O . HIS A 1 76 ? -9.175 1.370 -3.453 1.00 98.69 76 HIS A O 1
ATOM 606 N N . LEU A 1 77 ? -10.042 3.347 -2.807 1.00 98.62 77 LEU A N 1
ATOM 607 C CA . LEU A 1 77 ? -10.936 2.838 -1.765 1.00 98.62 77 LEU A CA 1
ATOM 608 C C . LEU A 1 77 ? -12.375 2.702 -2.286 1.00 98.62 77 LEU A C 1
ATOM 610 O O . LEU A 1 77 ? -12.945 3.646 -2.827 1.00 98.62 77 LEU A O 1
ATOM 614 N N . ALA A 1 78 ? -12.989 1.543 -2.054 1.00 98.38 78 ALA A N 1
ATOM 615 C CA . ALA A 1 78 ? -14.402 1.279 -2.317 1.00 98.38 78 ALA A CA 1
ATOM 616 C C . ALA A 1 78 ? -14.993 0.344 -1.243 1.00 98.38 78 ALA A C 1
ATOM 618 O O . ALA A 1 78 ? -14.274 -0.175 -0.386 1.00 98.38 78 ALA A O 1
ATOM 619 N N . TRP A 1 79 ? -16.309 0.099 -1.278 1.00 97.38 79 TRP A N 1
ATOM 620 C CA . TRP A 1 79 ? -16.962 -0.812 -0.329 1.00 97.38 79 TRP A CA 1
ATOM 621 C C . TRP A 1 79 ? -16.293 -2.195 -0.323 1.00 97.38 79 TRP A C 1
ATOM 623 O O . TRP A 1 79 ? -16.250 -2.877 -1.349 1.00 97.38 79 TRP A O 1
ATOM 633 N N . GLY A 1 80 ? -15.751 -2.590 0.834 1.00 96.19 80 GLY A N 1
ATOM 634 C CA . GLY A 1 80 ? -15.087 -3.879 1.023 1.00 96.19 80 GLY A CA 1
ATOM 635 C C . GLY A 1 80 ? -13.815 -4.081 0.188 1.00 96.19 80 GLY A C 1
ATOM 636 O O . GLY A 1 80 ? -13.406 -5.222 -0.032 1.00 96.19 80 GLY A O 1
ATOM 637 N N . LYS A 1 81 ? -13.193 -3.014 -0.332 1.00 98.00 81 LYS A N 1
ATOM 638 C CA . LYS A 1 81 ? -12.078 -3.135 -1.280 1.00 98.00 81 LYS A CA 1
ATOM 639 C C . LYS A 1 81 ? -11.097 -1.969 -1.185 1.00 98.00 81 LYS A C 1
ATOM 641 O O . LYS A 1 81 ? -11.507 -0.813 -1.186 1.00 98.00 81 LYS A O 1
ATOM 646 N N . VAL A 1 82 ? -9.805 -2.284 -1.225 1.00 98.69 82 VAL A N 1
ATOM 647 C CA . VAL A 1 82 ? -8.726 -1.315 -1.469 1.00 98.69 82 VAL A CA 1
ATOM 648 C C . VAL A 1 82 ? -7.856 -1.842 -2.600 1.00 98.69 82 VAL A C 1
ATOM 650 O O . VAL A 1 82 ? -7.455 -3.002 -2.568 1.00 98.69 82 VAL A O 1
ATOM 653 N N . VAL A 1 83 ? -7.583 -1.021 -3.609 1.00 98.75 83 VAL A N 1
ATOM 654 C CA . VAL A 1 83 ? -6.573 -1.314 -4.633 1.00 98.75 83 VAL A CA 1
ATOM 655 C C . VAL A 1 83 ? -5.395 -0.384 -4.391 1.00 98.75 83 VAL A C 1
ATOM 657 O O . VAL A 1 83 ? -5.598 0.824 -4.274 1.00 98.75 83 VAL A O 1
ATOM 660 N N . LEU A 1 84 ? -4.202 -0.961 -4.264 1.00 98.69 84 LEU A N 1
ATOM 661 C CA . LEU A 1 84 ? -2.951 -0.214 -4.214 1.00 98.69 84 LEU A CA 1
ATOM 662 C C . LEU A 1 84 ? -2.254 -0.331 -5.558 1.00 98.69 84 LEU A C 1
ATOM 664 O O . LEU A 1 84 ? -2.038 -1.449 -6.031 1.00 98.69 84 LEU A O 1
ATOM 668 N N . THR A 1 85 ? -1.873 0.817 -6.101 1.00 98.75 85 THR A N 1
ATOM 669 C CA . THR A 1 85 ? -1.032 0.943 -7.285 1.00 98.75 85 THR A CA 1
ATOM 670 C C . THR A 1 85 ? 0.262 1.638 -6.873 1.00 98.75 85 THR A C 1
ATOM 672 O O . THR A 1 85 ? 0.230 2.725 -6.302 1.00 98.75 85 THR A O 1
ATOM 675 N N . VAL A 1 86 ? 1.407 0.992 -7.097 1.00 98.38 86 VAL A N 1
ATOM 676 C CA . VAL A 1 86 ? 2.707 1.446 -6.578 1.00 98.38 86 VAL A CA 1
ATOM 677 C C . VAL A 1 86 ? 3.715 1.542 -7.716 1.00 98.38 86 VAL A C 1
ATOM 679 O O . VAL A 1 86 ? 3.946 0.562 -8.430 1.00 98.38 86 VAL A O 1
ATOM 682 N N . TRP A 1 87 ? 4.290 2.728 -7.887 1.00 98.12 87 TRP A N 1
ATOM 683 C CA . TRP A 1 87 ? 5.341 3.018 -8.856 1.00 98.12 87 TRP A CA 1
ATOM 684 C C . TRP A 1 87 ? 6.083 4.301 -8.472 1.00 98.12 87 TRP A C 1
ATOM 686 O O . TRP A 1 87 ? 5.615 5.108 -7.667 1.00 98.12 87 TRP A O 1
ATOM 696 N N . THR A 1 88 ? 7.246 4.513 -9.080 1.00 97.00 88 THR A N 1
ATOM 697 C CA . THR A 1 88 ? 8.074 5.686 -8.823 1.00 97.00 88 THR A CA 1
ATOM 698 C C . THR A 1 88 ? 7.806 6.776 -9.863 1.00 97.00 88 THR A C 1
ATOM 700 O O . THR A 1 88 ? 8.371 6.754 -10.959 1.00 97.00 88 THR A O 1
ATOM 703 N N . HIS A 1 89 ? 7.019 7.792 -9.483 1.00 93.06 89 HIS A N 1
ATOM 704 C CA . HIS A 1 89 ? 6.633 8.924 -10.349 1.00 93.06 89 HIS A CA 1
ATOM 705 C C . HIS A 1 89 ? 7.790 9.587 -11.098 1.00 93.06 89 HIS A C 1
ATOM 707 O O . HIS A 1 89 ? 7.662 9.969 -12.257 1.00 93.06 89 HIS A O 1
ATOM 713 N N . LYS A 1 90 ? 8.941 9.718 -10.438 1.00 93.62 90 LYS A N 1
ATOM 714 C CA . LYS A 1 90 ? 10.095 10.449 -10.970 1.00 93.62 90 LYS A CA 1
ATOM 715 C C . LYS A 1 90 ? 10.720 9.811 -12.215 1.00 93.62 90 LYS A C 1
ATOM 717 O O . LYS A 1 90 ? 11.369 10.525 -12.973 1.00 93.62 90 LYS A O 1
ATOM 722 N N . ILE A 1 91 ? 10.575 8.498 -12.392 1.00 94.62 91 ILE A N 1
ATOM 723 C CA . ILE A 1 91 ? 11.180 7.758 -13.512 1.00 94.62 91 ILE A CA 1
ATOM 724 C C . ILE A 1 91 ? 10.154 7.062 -14.407 1.00 94.62 91 ILE A C 1
ATOM 726 O O . ILE A 1 91 ? 10.560 6.321 -15.296 1.00 94.62 91 ILE A O 1
ATOM 730 N N . ASP A 1 92 ? 8.858 7.270 -14.164 1.00 95.31 92 ASP A N 1
ATOM 731 C CA . ASP A 1 92 ? 7.789 6.618 -14.929 1.00 95.31 92 ASP A CA 1
ATOM 732 C C . ASP A 1 92 ? 7.937 5.088 -14.986 1.00 95.31 92 ASP A C 1
ATOM 734 O O . ASP A 1 92 ? 7.984 4.456 -16.046 1.00 95.31 92 ASP A O 1
ATOM 738 N N . GLY A 1 93 ? 8.111 4.480 -13.806 1.00 96.88 93 GLY A N 1
ATOM 739 C CA . GLY A 1 93 ? 8.217 3.032 -13.694 1.00 96.88 93 GLY A CA 1
ATOM 740 C C . GLY A 1 93 ? 8.624 2.523 -12.317 1.00 96.88 93 GLY A C 1
ATOM 741 O O . GLY A 1 93 ? 8.567 3.238 -11.315 1.00 96.88 93 GLY A O 1
ATOM 742 N N . LEU A 1 94 ? 9.041 1.256 -12.287 1.00 97.88 94 LEU A N 1
ATOM 743 C CA . LEU A 1 94 ? 9.383 0.535 -11.065 1.00 97.88 94 LEU A CA 1
ATOM 744 C C . LEU A 1 94 ? 10.822 0.779 -10.610 1.00 97.88 94 LEU A C 1
ATOM 746 O O . LEU A 1 94 ? 11.768 0.732 -11.393 1.00 97.88 94 LEU A O 1
ATOM 750 N N . THR A 1 95 ? 10.994 0.915 -9.305 1.00 97.06 95 THR A N 1
ATOM 751 C CA . THR A 1 95 ? 12.253 0.795 -8.574 1.00 97.06 95 THR A CA 1
ATOM 752 C C . THR A 1 95 ? 12.109 -0.262 -7.485 1.00 97.06 95 THR A C 1
ATOM 754 O O . THR A 1 95 ? 11.011 -0.722 -7.178 1.00 97.06 95 THR A O 1
ATOM 757 N N . GLU A 1 96 ? 13.214 -0.651 -6.849 1.00 96.19 96 GLU A N 1
ATOM 758 C CA . GLU A 1 96 ? 13.163 -1.579 -5.715 1.00 96.19 96 GLU A CA 1
ATOM 759 C C . GLU A 1 96 ? 12.284 -1.046 -4.566 1.00 96.19 96 GLU A C 1
ATOM 761 O O . GLU A 1 96 ? 11.603 -1.833 -3.906 1.00 96.19 96 GLU A O 1
ATOM 766 N N . SER A 1 97 ? 12.229 0.279 -4.373 1.00 96.69 97 SER A N 1
ATOM 767 C CA . SER A 1 97 ? 11.382 0.927 -3.362 1.00 96.69 97 SER A CA 1
ATOM 768 C C . SER A 1 97 ? 9.901 0.582 -3.533 1.00 96.69 97 SER A C 1
ATOM 770 O O . SER A 1 97 ? 9.206 0.411 -2.534 1.00 96.69 97 SER A O 1
ATOM 772 N N . ASP A 1 98 ? 9.429 0.383 -4.767 1.00 98.00 98 ASP A N 1
ATOM 773 C CA . ASP A 1 98 ? 8.043 -0.019 -5.031 1.00 98.00 98 ASP A CA 1
ATOM 774 C C . ASP A 1 98 ? 7.743 -1.416 -4.465 1.00 98.00 98 ASP A C 1
ATOM 776 O O . ASP A 1 98 ? 6.711 -1.637 -3.829 1.00 98.00 98 ASP A O 1
ATOM 780 N N . PHE A 1 99 ? 8.687 -2.351 -4.606 1.00 97.94 99 PHE A N 1
ATOM 781 C CA . PHE A 1 99 ? 8.576 -3.703 -4.053 1.00 97.94 99 PHE A CA 1
ATOM 782 C C . PHE A 1 99 ? 8.748 -3.717 -2.527 1.00 97.94 99 PHE A C 1
ATOM 784 O O . PHE A 1 99 ? 8.065 -4.467 -1.829 1.00 97.94 99 PHE A O 1
ATOM 791 N N . VAL A 1 100 ? 9.621 -2.865 -1.982 1.00 97.62 100 VAL A N 1
ATOM 792 C CA . VAL A 1 100 ? 9.759 -2.676 -0.526 1.00 97.62 100 VAL A CA 1
ATOM 793 C C . VAL A 1 100 ? 8.456 -2.150 0.073 1.00 97.62 100 VAL A C 1
ATOM 795 O O . VAL A 1 100 ? 7.983 -2.678 1.084 1.00 97.62 100 VAL A O 1
ATOM 798 N N . PHE A 1 101 ? 7.845 -1.147 -0.559 1.00 98.25 101 PHE A N 1
ATOM 799 C CA . PHE A 1 101 ? 6.565 -0.600 -0.129 1.00 98.25 101 PHE A CA 1
ATOM 800 C C . PHE A 1 101 ? 5.462 -1.664 -0.172 1.00 98.25 101 PHE A C 1
ATOM 802 O O . PHE A 1 101 ? 4.759 -1.860 0.821 1.00 98.25 101 PHE A O 1
ATOM 809 N N . ALA A 1 102 ? 5.359 -2.400 -1.283 1.00 98.00 102 ALA A N 1
ATOM 810 C CA . ALA A 1 102 ? 4.401 -3.487 -1.463 1.00 98.00 102 ALA A CA 1
ATOM 811 C C . ALA A 1 102 ? 4.508 -4.559 -0.360 1.00 98.00 102 ALA A C 1
ATOM 813 O O . ALA A 1 102 ? 3.504 -4.942 0.246 1.00 98.00 102 ALA A O 1
ATOM 814 N N . ALA A 1 103 ? 5.732 -4.980 -0.024 1.00 97.12 103 ALA A N 1
ATOM 815 C CA . ALA A 1 103 ? 5.980 -5.947 1.043 1.00 97.12 103 ALA A CA 1
ATOM 816 C C . ALA A 1 103 ? 5.548 -5.426 2.428 1.00 97.12 103 ALA A C 1
ATOM 818 O O . ALA A 1 103 ? 4.970 -6.160 3.232 1.00 97.12 103 ALA A O 1
ATOM 819 N N . LYS A 1 104 ? 5.792 -4.142 2.721 1.00 96.69 104 LYS A N 1
ATOM 820 C CA . LYS A 1 104 ? 5.362 -3.518 3.983 1.00 96.69 104 LYS A CA 1
ATOM 821 C C . LYS A 1 104 ? 3.849 -3.302 4.050 1.00 96.69 104 LYS A C 1
ATOM 823 O O . LYS A 1 104 ? 3.283 -3.393 5.139 1.00 96.69 104 LYS A O 1
ATOM 828 N N . ALA A 1 105 ? 3.193 -3.035 2.922 1.00 96.81 105 ALA A N 1
ATOM 829 C CA . ALA A 1 105 ? 1.739 -2.905 2.854 1.00 96.81 105 ALA A CA 1
ATOM 830 C C . ALA A 1 105 ? 1.035 -4.213 3.258 1.00 96.81 105 ALA A C 1
ATOM 832 O O . ALA A 1 105 ? 0.027 -4.182 3.967 1.00 96.81 105 ALA A O 1
ATOM 8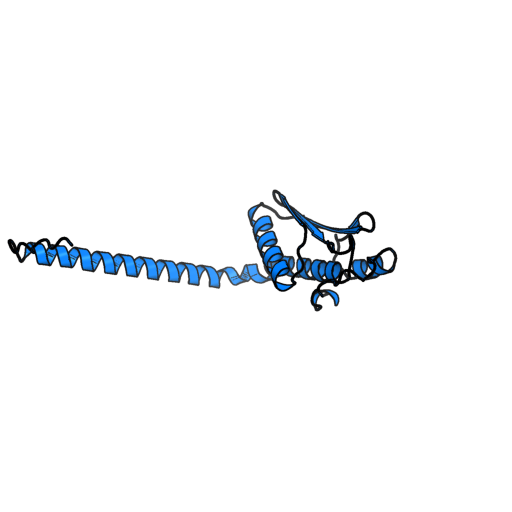33 N N . ASP A 1 106 ? 1.610 -5.362 2.894 1.00 94.88 106 ASP A N 1
ATOM 834 C CA . ASP A 1 106 ? 1.108 -6.669 3.325 1.00 94.88 106 ASP A CA 1
ATOM 835 C C . ASP A 1 106 ? 1.254 -6.877 4.841 1.00 94.88 106 ASP A C 1
ATOM 837 O O . ASP A 1 106 ? 0.290 -7.264 5.502 1.00 94.88 106 ASP A O 1
ATOM 841 N N . LEU A 1 107 ? 2.392 -6.504 5.440 1.00 93.31 107 LEU A N 1
ATOM 842 C CA . LEU A 1 107 ? 2.542 -6.535 6.904 1.00 93.31 107 LEU A CA 1
ATOM 843 C C . LEU A 1 107 ? 1.563 -5.589 7.613 1.00 93.31 107 LEU A C 1
ATOM 845 O O . LEU A 1 107 ? 1.020 -5.911 8.675 1.00 93.31 107 LEU A O 1
ATOM 849 N N . ALA A 1 108 ? 1.306 -4.420 7.020 1.00 92.56 108 ALA A N 1
ATOM 850 C CA . ALA A 1 108 ? 0.345 -3.466 7.556 1.00 92.56 108 ALA A CA 1
ATOM 851 C C . ALA A 1 108 ? -1.071 -4.058 7.610 1.00 92.56 108 ALA A C 1
ATOM 853 O O . ALA A 1 108 ? -1.823 -3.711 8.522 1.00 92.56 108 ALA A O 1
ATOM 854 N N . LEU A 1 109 ? -1.432 -4.968 6.694 1.00 91.12 109 LEU A N 1
ATOM 855 C CA . LEU A 1 109 ? -2.693 -5.711 6.732 1.00 91.12 109 LEU A CA 1
ATOM 856 C C . LEU A 1 109 ? -2.721 -6.702 7.906 1.00 91.12 109 LEU A C 1
ATOM 858 O O . LEU A 1 109 ? -3.680 -6.687 8.687 1.00 91.12 109 LEU A O 1
ATOM 862 N N . GLU A 1 110 ? -1.669 -7.515 8.043 1.00 82.00 110 GLU A N 1
ATOM 863 C CA . GLU A 1 110 ? -1.546 -8.605 9.026 1.00 82.00 110 GLU A CA 1
ATOM 864 C C . GLU A 1 110 ? -1.557 -8.120 10.480 1.00 82.00 110 GLU A C 1
ATOM 866 O O . GLU A 1 110 ? -2.123 -8.788 11.346 1.00 82.00 110 GLU A O 1
ATOM 871 N N . ALA A 1 111 ? -1.048 -6.915 10.756 1.00 69.56 111 ALA A N 1
ATOM 872 C CA . ALA A 1 111 ? -1.050 -6.323 12.097 1.00 69.56 111 ALA A CA 1
ATOM 873 C C . ALA A 1 111 ? -2.454 -6.242 12.750 1.00 69.56 111 ALA A C 1
ATOM 875 O O . ALA A 1 111 ? -2.564 -6.215 13.976 1.00 69.56 111 ALA A O 1
ATOM 876 N N . LYS A 1 112 ? -3.550 -6.266 11.965 1.00 57.44 112 LYS A N 1
ATOM 877 C CA . LYS A 1 112 ? -4.930 -6.331 12.497 1.00 57.44 112 LYS A CA 1
ATOM 878 C C . LYS A 1 112 ? -5.367 -7.737 12.920 1.00 57.44 112 LYS A C 1
ATOM 880 O O . LYS A 1 112 ? -6.290 -7.846 13.723 1.00 57.44 112 LYS A O 1
ATOM 885 N N . ALA A 1 113 ? -4.779 -8.800 12.368 1.00 56.88 113 ALA A N 1
ATOM 886 C CA . ALA A 1 113 ? -5.132 -10.172 12.736 1.00 56.88 113 ALA A CA 1
ATOM 887 C C . ALA A 1 113 ? -4.713 -10.467 14.184 1.00 56.88 113 ALA A C 1
ATOM 889 O O . ALA A 1 113 ? -5.491 -11.039 14.943 1.00 56.88 113 ALA A O 1
ATOM 890 N N . SER A 1 114 ? -3.542 -9.972 14.589 1.00 49.81 114 SER A N 1
ATOM 891 C CA . SER A 1 114 ? -2.981 -10.193 15.927 1.00 49.81 114 SER A CA 1
ATOM 892 C C . SER A 1 114 ? -3.578 -9.277 17.007 1.00 49.81 114 SER A C 1
ATOM 894 O O . SER A 1 114 ? -3.666 -9.670 18.165 1.00 49.81 114 SER A O 1
ATOM 896 N N . ASN A 1 115 ? -4.056 -8.078 16.643 1.00 48.19 115 ASN A N 1
ATOM 897 C CA . ASN A 1 115 ? -4.566 -7.084 17.602 1.00 48.19 115 ASN A CA 1
ATOM 898 C C . ASN A 1 115 ? -6.072 -7.165 17.913 1.00 48.19 115 ASN A C 1
ATOM 900 O O . ASN A 1 115 ? -6.555 -6.383 18.729 1.00 48.19 115 ASN A O 1
ATOM 904 N N . ARG A 1 116 ? -6.833 -8.122 17.355 1.00 53.78 116 ARG A N 1
ATOM 905 C CA . ARG A 1 116 ? -8.231 -8.356 17.796 1.00 53.78 116 ARG A CA 1
ATOM 906 C C . ARG A 1 116 ? -8.338 -8.838 19.249 1.00 53.78 116 ARG A C 1
ATOM 908 O O . ARG A 1 116 ? -9.424 -8.798 19.807 1.00 53.78 116 ARG A O 1
ATOM 915 N N . SER A 1 117 ? -7.224 -9.237 19.868 1.00 49.69 117 SER A N 1
ATOM 916 C CA . SER A 1 117 ? -7.137 -9.542 21.302 1.00 49.69 117 SER A CA 1
ATOM 917 C C . SER A 1 117 ? -6.854 -8.312 22.187 1.00 49.69 117 SER A C 1
ATOM 919 O O . SER A 1 117 ? -6.877 -8.443 23.408 1.00 49.69 117 SER A O 1
ATOM 921 N N . ALA A 1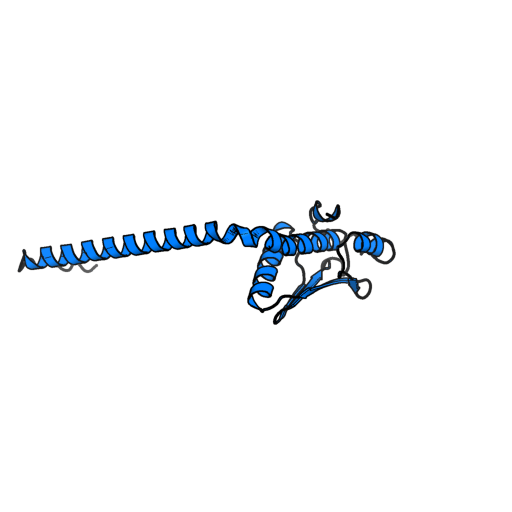 118 ? -6.564 -7.134 21.616 1.00 50.97 118 ALA A N 1
ATOM 922 C CA . ALA A 1 118 ? -6.085 -5.950 22.344 1.00 50.97 118 ALA A CA 1
ATOM 923 C C . ALA A 1 118 ? -7.109 -4.796 22.404 1.00 50.97 118 ALA A C 1
ATOM 925 O O . ALA A 1 118 ? -6.736 -3.636 22.543 1.00 50.97 118 ALA A O 1
ATOM 926 N N . THR A 1 119 ? -8.409 -5.090 22.311 1.00 53.44 119 THR A N 1
ATOM 927 C CA . THR A 1 119 ? -9.491 -4.088 22.403 1.00 53.44 119 THR A CA 1
ATOM 928 C C . THR A 1 119 ? -9.626 -3.448 23.794 1.00 53.44 119 THR A C 1
ATOM 930 O O . THR A 1 119 ? -10.227 -2.387 23.925 1.00 53.44 119 THR A O 1
ATOM 933 N N . ALA A 1 120 ? -9.017 -4.034 24.829 1.00 52.62 120 ALA A N 1
ATOM 934 C CA . ALA A 1 120 ? -9.147 -3.579 26.215 1.00 52.62 120 ALA A CA 1
ATOM 935 C C . ALA A 1 120 ? -8.382 -2.276 26.549 1.00 52.62 120 ALA A C 1
ATOM 937 O O . ALA A 1 120 ? -8.756 -1.568 27.485 1.00 52.62 120 ALA A O 1
ATOM 938 N N . THR A 1 121 ? -7.314 -1.936 25.816 1.00 55.22 121 THR A N 1
ATOM 939 C CA . THR A 1 121 ? -6.463 -0.761 26.114 1.00 55.22 121 THR A CA 1
ATOM 940 C C . THR A 1 121 ? -6.957 0.546 25.491 1.00 55.22 121 THR A C 1
ATOM 942 O O . THR A 1 121 ? -6.569 1.622 25.949 1.00 55.22 121 THR A O 1
ATOM 945 N N . ASP A 1 122 ? -7.815 0.477 24.471 1.00 60.28 122 ASP A N 1
ATOM 946 C CA . ASP A 1 122 ? -8.415 1.662 23.844 1.00 60.28 122 ASP A CA 1
ATOM 947 C C . ASP A 1 122 ? -9.696 2.087 24.581 1.00 60.28 122 ASP A C 1
ATOM 949 O O . ASP A 1 122 ? -9.892 3.264 24.889 1.00 60.28 122 ASP A O 1
ATOM 953 N N . GLU A 1 123 ? -10.506 1.116 25.019 1.00 66.12 123 GLU A N 1
ATOM 954 C CA . GLU A 1 123 ? -11.679 1.368 25.865 1.00 66.12 123 GLU A CA 1
ATOM 955 C C . GLU A 1 123 ? -11.306 2.008 27.208 1.00 66.12 123 GLU A C 1
ATOM 957 O O . GLU A 1 123 ? -11.985 2.929 27.655 1.00 66.12 123 GLU A O 1
ATOM 962 N N . THR A 1 124 ? -10.188 1.608 27.823 1.00 74.50 124 THR A N 1
ATOM 963 C CA . THR A 1 124 ? -9.712 2.215 29.081 1.00 74.50 124 THR A CA 1
ATOM 964 C C . THR A 1 124 ? -9.257 3.663 28.905 1.00 74.50 124 THR A C 1
ATOM 966 O O . THR A 1 124 ? -9.496 4.488 29.787 1.00 74.50 124 THR A O 1
ATOM 969 N N . LYS A 1 125 ? -8.655 4.022 27.764 1.00 74.94 125 LYS A N 1
ATOM 970 C CA . LYS A 1 125 ? -8.277 5.416 27.469 1.00 74.94 125 LYS A CA 1
ATOM 971 C C . LYS A 1 125 ? -9.493 6.290 27.189 1.00 74.94 125 LYS A C 1
ATOM 973 O O . LYS A 1 125 ? -9.566 7.408 27.694 1.00 74.94 125 LYS A O 1
ATOM 978 N N . VAL A 1 126 ? -10.460 5.778 26.427 1.00 79.12 126 VAL A N 1
ATOM 979 C CA . VAL A 1 126 ? -11.727 6.474 26.164 1.00 79.12 126 VAL A CA 1
ATOM 980 C C . VAL A 1 126 ? -12.529 6.645 27.454 1.00 79.12 126 VAL A C 1
ATOM 982 O O . VAL A 1 126 ? -13.070 7.723 27.697 1.00 79.12 126 VAL A O 1
ATOM 985 N N . GLN A 1 127 ? -12.558 5.625 28.312 1.00 83.69 127 GLN A N 1
ATOM 986 C CA . GLN A 1 127 ? -13.214 5.697 29.614 1.00 83.69 127 GLN A CA 1
ATOM 987 C C . GLN A 1 127 ? -12.541 6.731 30.519 1.00 83.69 127 GLN A C 1
ATOM 989 O O . GLN A 1 127 ? -13.226 7.583 31.081 1.00 83.69 127 GLN A O 1
ATOM 994 N N . ARG A 1 128 ? -11.203 6.748 30.565 1.00 88.50 128 ARG A N 1
ATOM 995 C CA . ARG A 1 128 ? -10.458 7.760 31.318 1.00 88.50 128 ARG A CA 1
ATOM 996 C C . ARG A 1 128 ? -10.717 9.175 30.804 1.00 88.50 128 ARG A C 1
ATOM 998 O O . ARG A 1 128 ? -10.852 10.098 31.598 1.00 88.50 128 ARG A O 1
ATOM 1005 N N . MET A 1 129 ? -10.814 9.353 29.487 1.00 87.94 129 MET A N 1
ATOM 1006 C CA . MET A 1 129 ? -11.152 10.649 28.895 1.00 87.94 129 MET A CA 1
ATOM 1007 C C . MET A 1 129 ? -12.565 11.100 29.292 1.00 87.94 129 MET A C 1
ATOM 1009 O O . MET A 1 129 ? -12.763 12.265 29.621 1.00 87.94 129 MET A O 1
ATOM 1013 N N . ARG A 1 130 ? -13.546 10.187 29.308 1.00 93.69 130 ARG A N 1
ATOM 1014 C CA . ARG A 1 130 ? -14.923 10.484 29.742 1.00 93.69 130 ARG A CA 1
ATOM 1015 C C . ARG A 1 130 ? -15.000 10.853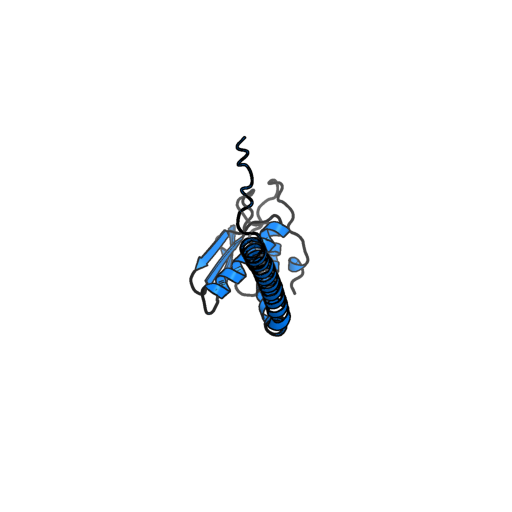 31.221 1.00 93.69 130 ARG A C 1
ATOM 1017 O O . ARG A 1 130 ? -15.699 11.801 31.553 1.00 93.69 130 ARG A O 1
ATOM 1024 N N . GLU A 1 131 ? -14.265 10.149 32.081 1.00 93.94 131 GLU A N 1
ATOM 1025 C CA . GLU A 1 131 ? -14.164 10.476 33.510 1.00 93.94 131 GLU A CA 1
ATOM 1026 C C . GLU A 1 131 ? -13.621 11.892 33.725 1.00 93.94 131 GLU A C 1
ATOM 1028 O O . GLU A 1 131 ? -14.211 12.660 34.476 1.00 93.94 131 GLU A O 1
ATOM 1033 N N . LEU A 1 132 ? -12.554 12.267 33.010 1.00 93.25 132 LEU A N 1
ATOM 1034 C CA . LEU A 1 132 ? -11.968 13.608 33.106 1.00 93.25 132 LEU A CA 1
ATOM 1035 C C . LEU A 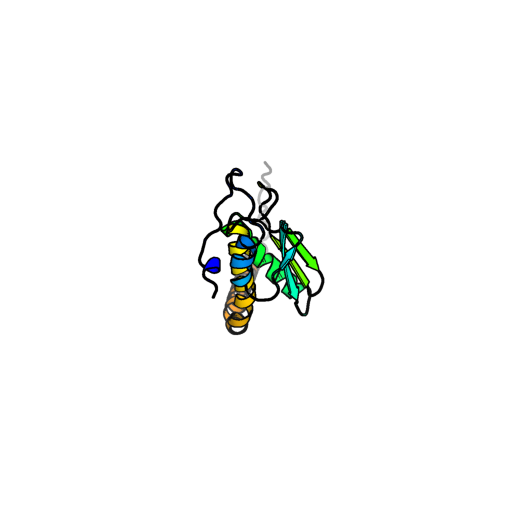1 132 ? -12.929 14.704 32.629 1.00 93.25 132 LEU A C 1
ATOM 1037 O O . LEU A 1 132 ? -12.980 15.784 33.214 1.00 93.25 132 LEU A O 1
ATOM 1041 N N . VAL A 1 133 ? -13.697 14.437 31.569 1.00 94.31 133 VAL A N 1
ATOM 1042 C CA . VAL A 1 133 ? -14.724 15.373 31.090 1.00 94.31 133 VAL A CA 1
ATOM 1043 C C . VAL A 1 133 ? -15.843 15.520 32.121 1.00 94.31 133 VAL A C 1
ATOM 1045 O O . VAL A 1 133 ? -16.234 16.647 32.417 1.00 94.31 133 VAL A O 1
ATOM 1048 N N . GLN A 1 134 ? -16.317 14.418 32.708 1.00 95.12 134 GLN A N 1
ATOM 1049 C CA . GLN A 1 134 ? -17.360 14.458 33.734 1.00 95.12 134 GLN A CA 1
ATOM 1050 C C . GLN A 1 134 ? -16.896 15.216 34.985 1.00 95.12 134 GLN A C 1
ATOM 1052 O O . GLN A 1 134 ? -17.614 16.078 35.483 1.00 95.12 134 GLN A O 1
ATOM 1057 N N . GLU A 1 135 ? -15.668 14.967 35.445 1.00 95.44 135 GLU A N 1
ATOM 1058 C CA . GLU A 1 135 ? -15.074 15.673 36.584 1.00 95.44 135 GLU A CA 1
ATOM 1059 C C . GLU A 1 135 ? -14.980 17.186 36.322 1.00 95.44 135 GLU A C 1
ATOM 1061 O O . GLU A 1 135 ? -15.339 17.999 37.176 1.00 95.44 135 GLU A O 1
ATOM 1066 N N . ALA A 1 136 ? -14.579 17.588 35.111 1.00 94.06 136 ALA A N 1
ATOM 1067 C CA . ALA A 1 136 ? -14.546 18.997 34.723 1.00 94.06 136 ALA A CA 1
ATOM 1068 C C . ALA A 1 136 ? -15.947 19.642 34.708 1.00 94.06 136 ALA A C 1
ATOM 1070 O O . ALA A 1 136 ? -16.103 20.806 35.094 1.00 94.06 136 ALA A O 1
ATOM 1071 N N . GLU A 1 137 ? -16.978 18.907 34.285 1.00 95.56 137 GLU A N 1
ATOM 1072 C CA . GLU A 1 137 ? -18.363 19.386 34.311 1.00 95.56 137 GLU A CA 1
ATOM 1073 C C . GLU A 1 137 ? -18.911 19.531 35.732 1.00 95.56 137 GLU A C 1
ATOM 1075 O O . GLU A 1 137 ? -19.592 20.524 36.019 1.00 95.56 137 GLU A O 1
ATOM 1080 N N . ASP A 1 138 ? -18.578 18.596 36.619 1.00 94.62 138 ASP A N 1
ATOM 1081 C CA . ASP A 1 138 ? -18.989 18.612 38.022 1.00 94.62 138 ASP A CA 1
ATOM 1082 C C . ASP A 1 138 ? -18.334 19.783 38.770 1.00 94.62 138 ASP A C 1
ATOM 1084 O O . ASP A 1 138 ? -19.021 20.532 39.470 1.00 94.62 138 ASP A O 1
ATOM 1088 N N . ILE A 1 139 ? -17.037 20.031 38.536 1.00 90.88 139 ILE A N 1
ATOM 1089 C CA . ILE A 1 139 ? -16.327 21.207 39.069 1.00 90.88 139 ILE A CA 1
ATOM 1090 C C . ILE A 1 139 ? -16.997 22.497 38.592 1.00 90.88 139 ILE A C 1
ATOM 1092 O O . ILE A 1 139 ? -17.278 23.394 39.391 1.00 90.88 139 ILE A O 1
ATOM 1096 N N . ARG A 1 140 ? -17.290 22.601 37.290 1.00 93.75 140 ARG A N 1
ATOM 1097 C CA . ARG A 1 140 ? -17.961 23.778 36.724 1.00 93.75 140 ARG A CA 1
ATOM 1098 C C . ARG A 1 140 ? -19.322 24.017 37.381 1.00 93.75 140 ARG A C 1
ATOM 1100 O O . ARG A 1 140 ? -19.663 25.167 37.658 1.00 93.75 140 ARG A O 1
ATOM 1107 N N . ARG A 1 141 ? -20.096 22.955 37.624 1.00 93.81 141 ARG A N 1
ATOM 1108 C CA . ARG A 1 141 ? -21.410 23.039 38.273 1.00 93.81 141 ARG A CA 1
ATOM 1109 C C . ARG A 1 141 ? -21.287 23.496 39.727 1.00 93.81 141 ARG A C 1
ATOM 1111 O O . ARG A 1 141 ? -21.969 24.439 40.106 1.00 93.81 141 ARG A O 1
ATOM 1118 N N . ALA A 1 142 ? -20.363 22.920 40.495 1.00 91.38 142 ALA A N 1
ATOM 1119 C CA . ALA A 1 142 ? -20.137 23.298 41.890 1.00 91.38 142 ALA A CA 1
ATOM 1120 C C . ALA A 1 142 ? -19.740 24.777 42.044 1.00 91.38 142 ALA A C 1
ATOM 1122 O O . ALA A 1 142 ? -20.227 25.469 42.938 1.00 91.38 142 ALA A O 1
ATOM 1123 N N . VAL A 1 143 ? -18.896 25.291 41.141 1.00 90.19 143 VAL A N 1
ATOM 1124 C CA . VAL A 1 143 ? -18.545 26.719 41.108 1.00 90.19 143 VAL A CA 1
ATOM 1125 C C . VAL A 1 143 ? -19.772 27.579 40.801 1.00 90.19 143 VAL A C 1
ATOM 1127 O O . VAL A 1 143 ? -19.978 28.606 41.447 1.00 90.19 143 VAL A O 1
ATOM 1130 N N . TYR A 1 144 ? -20.600 27.170 39.838 1.00 86.62 144 TYR A N 1
ATOM 1131 C CA . TYR A 1 144 ? -21.810 27.905 39.479 1.00 86.62 144 TYR A CA 1
ATOM 1132 C C . TYR A 1 144 ? -22.814 27.964 40.636 1.00 86.62 144 TYR A C 1
ATOM 1134 O O . TYR A 1 144 ? -23.290 29.049 40.969 1.00 86.62 144 TYR A O 1
ATOM 1142 N N . ASP A 1 145 ? -23.087 26.830 41.278 1.00 85.81 145 ASP A N 1
ATOM 1143 C CA . ASP A 1 145 ? -24.037 26.733 42.389 1.00 85.81 145 ASP A CA 1
ATOM 1144 C C . ASP A 1 145 ? -23.543 27.537 43.602 1.00 85.81 145 ASP A C 1
ATOM 1146 O O . ASP A 1 145 ? -24.274 28.376 44.129 1.00 85.81 145 ASP A O 1
ATOM 1150 N N . GLY A 1 146 ? -22.255 27.424 43.950 1.00 82.62 146 GLY A N 1
ATOM 1151 C CA . GLY A 1 146 ? -21.652 28.230 45.017 1.00 82.62 146 GLY A CA 1
ATOM 1152 C C . GLY A 1 146 ? -21.696 29.741 44.743 1.00 82.62 146 GLY A C 1
ATOM 1153 O O . GLY A 1 146 ? -21.880 30.543 45.662 1.00 82.62 146 GLY A O 1
ATOM 1154 N N . MET A 1 147 ? -21.588 30.163 43.477 1.00 77.62 147 MET A N 1
ATOM 1155 C CA . MET A 1 147 ? -21.778 31.568 43.094 1.00 77.62 147 MET A CA 1
ATOM 1156 C C . MET A 1 147 ? -23.235 32.035 43.234 1.00 77.62 147 MET A C 1
ATOM 1158 O O . MET A 1 147 ? -23.458 33.214 43.526 1.00 77.62 147 MET A O 1
ATOM 1162 N N . GLN A 1 148 ? -24.223 31.159 43.024 1.00 73.62 148 GLN A N 1
ATOM 1163 C CA . GLN A 1 148 ? -25.637 31.491 43.240 1.00 73.62 148 GLN A CA 1
ATOM 1164 C C . GLN A 1 148 ? -25.965 31.589 44.732 1.00 73.62 148 GLN A C 1
ATOM 1166 O O . GLN A 1 148 ? -26.621 32.548 45.140 1.00 73.62 148 GLN A O 1
ATOM 1171 N N . ASP A 1 149 ? -25.425 30.690 45.554 1.00 76.00 149 ASP A N 1
ATOM 1172 C CA . ASP A 1 149 ? -25.585 30.739 47.010 1.00 76.00 149 ASP A CA 1
ATOM 1173 C C . ASP A 1 149 ? -24.983 32.024 47.595 1.00 76.00 149 ASP A C 1
ATOM 1175 O O . ASP A 1 149 ? -25.640 32.746 48.346 1.00 76.00 149 ASP A O 1
ATOM 1179 N N . LEU A 1 150 ? -23.775 32.411 47.167 1.00 68.00 150 LEU A N 1
ATOM 1180 C CA . LEU A 1 150 ? -23.160 33.685 47.568 1.00 68.00 150 LEU A CA 1
ATOM 1181 C C . LEU A 1 150 ? -24.004 34.910 47.177 1.00 68.00 150 LEU A C 1
ATOM 1183 O O . LEU A 1 150 ? -24.042 35.896 47.916 1.00 68.00 150 LEU A O 1
ATOM 1187 N N . ARG A 1 151 ? -24.699 34.862 46.033 1.00 65.50 151 ARG A N 1
ATOM 1188 C CA . ARG A 1 151 ? -25.633 35.921 45.612 1.00 65.50 151 ARG A CA 1
ATOM 1189 C C . ARG A 1 151 ? -26.905 35.946 46.453 1.00 65.50 151 ARG A C 1
ATOM 1191 O O . ARG A 1 151 ? -27.417 37.033 46.711 1.00 65.50 151 ARG A O 1
ATOM 1198 N N . ALA A 1 152 ? -27.399 34.789 46.886 1.00 65.94 152 ALA A N 1
ATOM 1199 C CA . ALA A 1 152 ? -28.588 34.682 47.724 1.00 65.94 152 ALA A CA 1
ATOM 1200 C C . ALA A 1 152 ? -28.356 35.225 49.147 1.00 65.94 152 ALA A C 1
ATOM 1202 O O . ALA A 1 152 ? -29.259 35.826 49.727 1.00 65.94 152 ALA A O 1
ATOM 1203 N N . ILE A 1 153 ? -27.142 35.072 49.692 1.00 67.25 153 ILE A N 1
ATOM 1204 C CA . ILE A 1 153 ? -26.801 35.482 51.069 1.00 67.25 153 ILE A CA 1
ATOM 1205 C C . ILE A 1 153 ? -26.324 36.952 51.140 1.00 67.25 153 ILE A C 1
ATOM 1207 O O . ILE A 1 153 ? -26.299 37.555 52.212 1.00 67.25 153 ILE A O 1
ATOM 1211 N N . LEU A 1 154 ? -25.991 37.576 50.001 1.00 59.34 154 LEU A N 1
ATOM 1212 C CA . LEU A 1 154 ? -25.614 38.995 49.898 1.00 59.34 154 LEU A CA 1
ATOM 1213 C C . LEU A 1 154 ? -26.582 39.794 49.001 1.00 59.34 154 LEU A C 1
ATOM 1215 O O . LEU A 1 154 ? -26.172 40.299 47.946 1.00 59.34 154 LEU A O 1
ATOM 1219 N N . PRO A 1 155 ? -27.856 39.977 49.396 1.00 54.59 155 PRO A N 1
ATOM 1220 C CA . PRO A 1 155 ? -28.780 40.794 48.624 1.00 54.59 155 PRO A CA 1
ATOM 1221 C C . PRO A 1 155 ? -28.327 42.265 48.648 1.00 54.59 155 PRO A C 1
ATOM 1223 O O . PRO A 1 155 ? -28.362 42.928 49.681 1.00 54.59 155 PRO A O 1
ATOM 1226 N N . GLY A 1 156 ? -27.897 42.794 47.496 1.00 60.84 156 GLY A N 1
ATOM 1227 C CA . GLY A 1 156 ? -27.776 44.244 47.280 1.00 60.84 156 GLY A CA 1
ATOM 1228 C C . GLY A 1 156 ? -26.388 44.831 47.003 1.00 60.84 156 GLY A C 1
ATOM 1229 O O . GLY A 1 156 ? -26.298 46.044 46.809 1.00 60.84 156 GLY A O 1
ATOM 1230 N N . LYS A 1 157 ? -25.303 44.051 46.894 1.00 56.88 157 LYS A N 1
ATOM 1231 C CA . LYS A 1 157 ? -24.020 44.619 46.427 1.00 56.88 157 LYS A CA 1
ATOM 1232 C C . LYS A 1 157 ? -23.980 44.705 44.897 1.00 56.88 157 LYS A C 1
ATOM 1234 O O . LYS A 1 157 ? -23.621 43.751 44.212 1.00 56.88 157 LYS A O 1
ATOM 1239 N N . ARG A 1 158 ? -24.345 45.872 44.352 1.00 57.31 158 ARG A N 1
ATOM 1240 C CA . ARG A 1 158 ? -24.051 46.239 42.955 1.00 57.31 158 ARG A CA 1
ATOM 1241 C C . ARG A 1 158 ? -22.532 46.300 42.774 1.00 57.31 158 ARG A C 1
ATOM 1243 O O . ARG A 1 158 ? -21.890 47.182 43.336 1.00 57.31 158 ARG A O 1
ATOM 1250 N N . TYR A 1 159 ? -21.970 45.397 41.976 1.00 57.03 159 TYR A N 1
ATOM 1251 C CA . TYR A 1 159 ? -20.621 45.585 41.445 1.00 57.03 159 TYR A CA 1
ATOM 1252 C C . TYR A 1 159 ? -20.660 46.664 40.351 1.00 57.03 159 TYR A C 1
ATOM 1254 O O . TYR A 1 159 ? -21.541 46.603 39.484 1.00 57.03 159 TYR A O 1
ATOM 1262 N N . PRO A 1 160 ? -19.757 47.660 40.369 1.00 48.84 160 PRO A N 1
ATOM 1263 C CA . PRO A 1 160 ? -19.681 48.642 39.298 1.00 48.84 160 PRO A CA 1
ATOM 1264 C C . PRO A 1 160 ? -19.301 47.943 37.987 1.00 48.84 160 PRO A C 1
ATOM 1266 O O . PRO A 1 160 ? -18.328 47.194 37.925 1.00 48.84 160 PRO A O 1
ATOM 1269 N N . ARG A 1 161 ? -20.084 48.190 36.929 1.00 54.53 161 ARG A N 1
ATOM 1270 C CA . ARG A 1 161 ? -19.691 47.863 35.555 1.00 54.53 161 ARG A CA 1
ATOM 1271 C C . ARG A 1 161 ? -18.502 48.744 35.192 1.00 54.53 161 ARG A C 1
ATOM 1273 O O . ARG A 1 161 ? -18.691 49.924 34.918 1.00 54.53 161 ARG A O 1
ATOM 1280 N N . THR A 1 162 ? -17.311 48.176 35.136 1.00 52.16 162 THR A N 1
ATOM 1281 C CA . THR A 1 162 ? -16.228 48.758 34.347 1.00 52.16 162 THR A CA 1
ATOM 1282 C C . THR A 1 162 ? -16.267 48.105 32.972 1.00 52.16 162 THR A C 1
ATOM 1284 O O . THR A 1 162 ? -15.841 46.967 32.800 1.00 52.16 162 THR A O 1
ATOM 1287 N N . TYR A 1 163 ? -16.861 48.816 32.014 1.00 51.06 163 TYR A N 1
ATOM 1288 C CA . TYR A 1 163 ? -16.477 48.693 30.614 1.00 51.06 163 TYR A CA 1
ATOM 1289 C C . TYR A 1 163 ? -15.176 49.473 30.449 1.00 51.06 163 TYR A C 1
ATOM 1291 O O . TYR A 1 163 ? -15.165 50.645 30.816 1.00 51.06 163 TYR A O 1
ATOM 1299 N N . HIS A 1 164 ? -14.132 48.824 29.938 1.00 48.66 164 HIS A N 1
ATOM 1300 C CA . HIS A 1 164 ? -13.241 49.310 28.880 1.00 48.66 164 HIS A CA 1
ATOM 1301 C C . HIS A 1 164 ? -12.364 48.154 28.407 1.00 48.66 164 HIS A C 1
ATOM 1303 O O . HIS A 1 164 ? -11.788 47.466 29.276 1.00 48.66 164 HIS A O 1
#

Foldseek 3Di:
DFPLLVDAQDQDPLPDAADFDPRVVVLVVSADPQWDQDPRFKIKGKAFAQFQVLQVVLVVLLVVLCVRRVADWDWDGDTRMIMTIGARPSHRGHDSSRSSSRRNSVVSNCVVVVCVVVPVVVVVVVVVVVVVVVVVVVVVVVVVVVVVVVCVVDPDDDDDDDDD

Sequence (164 aa):
MSDLANKTCVPCMGNVPALRGDEANRLLRQLADGWSIVGDHHLEKKYRFPDFRQALDFVGRIGELAERQGHHPDIHLAWGKVVLTVWTHKIDGLTESDFVFAAKADLALEAKASNRSATATDETKVQRMRELVQEAEDIRRAVYDGMQDLRAILPGKRYPRTYH

Secondary structure (DSSP, 8-state):
--GGGGS-PPPP-S-SPPB-HHHHHHHHTTSPTTEEEETTTEEEEEEE-SSHHHHHHHHHHHHHHHHHHT---EEEEETTEEEEEE-BGGGTBB-HHHHHHHHHHHHHHHHHHHGGG-THHHHHHHHHHHHHHHHHHHHHHHHHHHHHHHHHHSTT--------

pLDDT: mean 87.16, std 15.19, range [48.19, 98.75]

Radius of gyration: 27.63 Å; chains: 1; bounding box: 48×63×69 Å